Protein AF-A0A530GFP2-F1 (afdb_monomer)

Mean predicted aligned error: 9.52 Å

pLDDT: mean 80.68, std 13.37, range [52.22, 95.19]

Radius of gyration: 20.36 Å; Cα contacts (8 Å, |Δi|>4): 29;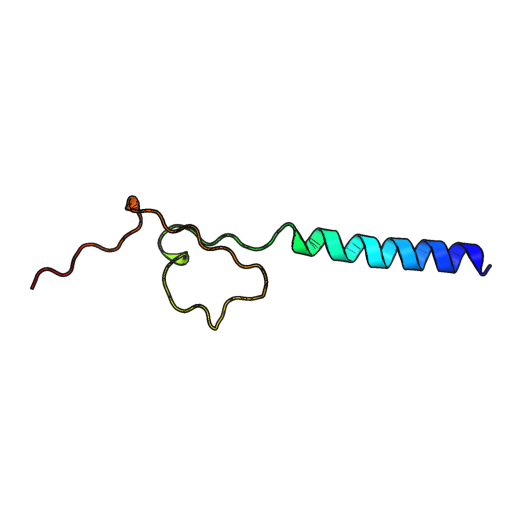 chains: 1; bounding box: 34×19×68 Å

Solvent-accessible surface area (backbone atoms only — not comparable to full-atom values): 3765 Å² total; per-residue (Å²): 117,72,70,59,56,55,53,54,52,51,53,55,57,60,58,57,59,62,65,67,74,70,43,54,74,31,47,53,72,68,39,58,81,82,66,88,84,59,59,92,66,57,42,67,50,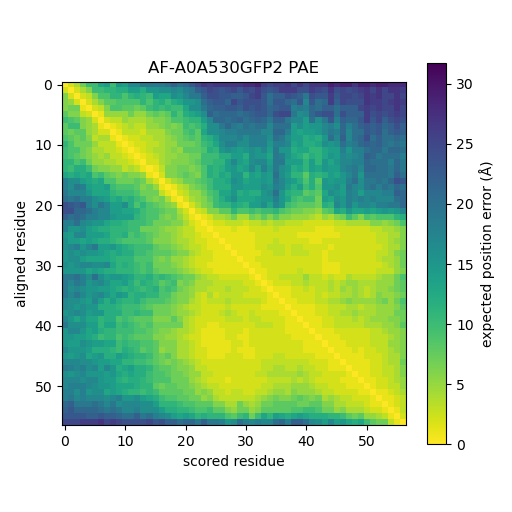86,50,84,89,52,56,77,80,82,88,84,127

Secondary structure (DSSP, 8-state):
-HHHHHHHHHHHHHHHHHHHHT--EEEGGGGSS-STTPPTT-EEE--GGGSPPP---

Foldseek 3Di:
DVVVVVVVVVVVVVVVVVVLVCAAEQEAPRLDDDCPPGDPNYHHDDDPVSDDDDPDD

Sequence (57 aa):
MIRIAGLAGIALILATGAFAQQAPLLSGEKAFGDWKADRPGVRRLLKPQDQPKPNVA

Structure (mmCIF, N/CA/C/O backbone):
data_AF-A0A530GFP2-F1
#
_entry.id   AF-A0A530GFP2-F1
#
loop_
_atom_site.group_PDB
_atom_site.id
_atom_site.type_symbol
_atom_site.label_atom_id
_atom_site.label_alt_id
_atom_site.label_comp_id
_atom_site.label_asym_id
_atom_site.label_entity_id
_atom_site.label_seq_id
_atom_site.pdbx_PDB_ins_code
_atom_site.Cartn_x
_atom_site.Cartn_y
_atom_site.Cartn_z
_atom_site.occupancy
_atom_site.B_iso_or_equiv
_atom_site.auth_seq_id
_atom_site.auth_comp_id
_atom_site.auth_asym_id
_atom_site.auth_atom_id
_atom_site.pdbx_PDB_model_num
ATOM 1 N N . MET A 1 1 ? 19.179 -3.912 -43.732 1.00 52.22 1 MET A N 1
ATOM 2 C CA . MET A 1 1 ? 18.215 -4.660 -42.888 1.00 52.22 1 MET A CA 1
ATOM 3 C C . MET A 1 1 ? 18.506 -4.549 -41.385 1.00 52.22 1 MET A C 1
ATOM 5 O O . MET A 1 1 ? 17.567 -4.387 -40.622 1.00 52.22 1 MET A O 1
ATOM 9 N N . ILE A 1 2 ? 19.774 -4.508 -40.952 1.00 57.09 2 ILE A N 1
ATOM 10 C CA . ILE A 1 2 ? 20.174 -4.370 -39.529 1.00 57.09 2 ILE A CA 1
ATOM 11 C C . ILE A 1 2 ? 19.652 -3.085 -38.844 1.00 57.09 2 ILE A C 1
ATOM 13 O O . ILE A 1 2 ? 19.350 -3.096 -37.655 1.00 57.09 2 ILE A O 1
ATOM 17 N N . ARG A 1 3 ? 19.476 -1.978 -39.582 1.00 57.47 3 ARG A N 1
ATOM 18 C CA . ARG A 1 3 ? 19.054 -0.687 -38.997 1.00 57.47 3 ARG A CA 1
ATOM 19 C C . ARG A 1 3 ? 17.593 -0.639 -38.530 1.00 57.47 3 ARG A C 1
ATOM 21 O O . ARG A 1 3 ? 17.294 0.083 -37.588 1.00 57.47 3 ARG A O 1
ATOM 28 N N . ILE A 1 4 ? 16.708 -1.428 -39.142 1.00 59.94 4 ILE A N 1
ATOM 29 C CA . ILE A 1 4 ? 15.288 -1.503 -38.750 1.00 59.94 4 ILE A CA 1
ATOM 30 C C . ILE A 1 4 ? 15.128 -2.382 -37.500 1.00 59.94 4 ILE A C 1
ATOM 32 O O . ILE A 1 4 ? 14.352 -2.052 -36.608 1.00 59.94 4 ILE A O 1
ATOM 36 N N . ALA A 1 5 ? 15.934 -3.445 -37.383 1.00 59.41 5 ALA A N 1
ATOM 37 C CA . ALA A 1 5 ? 15.950 -4.314 -36.206 1.00 59.41 5 ALA A CA 1
ATOM 38 C C . ALA A 1 5 ? 16.395 -3.575 -34.926 1.00 59.41 5 ALA A C 1
ATOM 40 O O . ALA A 1 5 ? 15.820 -3.792 -33.863 1.00 59.41 5 ALA A O 1
ATOM 41 N N . GLY A 1 6 ? 17.364 -2.655 -35.029 1.00 65.69 6 GLY A N 1
ATOM 42 C CA . GLY A 1 6 ? 17.800 -1.827 -33.895 1.00 65.69 6 GLY A CA 1
ATOM 43 C C . GLY A 1 6 ? 16.720 -0.862 -33.388 1.00 65.69 6 GLY A C 1
ATOM 44 O O . GLY A 1 6 ? 16.520 -0.739 -32.183 1.00 65.69 6 GLY A O 1
ATOM 45 N N . LEU A 1 7 ? 15.974 -0.228 -34.300 1.00 66.81 7 LEU A N 1
ATOM 46 C CA . LEU A 1 7 ? 14.856 0.662 -33.952 1.00 66.81 7 LEU A CA 1
ATOM 47 C C . LEU A 1 7 ? 13.693 -0.095 -33.295 1.00 66.81 7 LEU A C 1
ATOM 49 O O . LEU A 1 7 ? 13.130 0.388 -32.314 1.00 66.81 7 LEU A O 1
ATOM 53 N N . ALA A 1 8 ? 13.377 -1.299 -33.781 1.00 71.69 8 ALA A N 1
ATOM 54 C CA . ALA A 1 8 ? 12.365 -2.159 -33.167 1.00 71.69 8 ALA A CA 1
ATOM 55 C C . ALA A 1 8 ? 12.756 -2.594 -31.741 1.00 71.69 8 ALA A C 1
ATOM 57 O O . ALA A 1 8 ? 11.913 -2.596 -30.845 1.00 71.69 8 ALA A O 1
ATOM 58 N N . GLY A 1 9 ? 14.038 -2.900 -31.506 1.00 74.56 9 GLY A N 1
ATOM 59 C CA . GLY A 1 9 ? 14.547 -3.239 -30.173 1.00 74.56 9 GLY A CA 1
ATOM 60 C C . GLY A 1 9 ? 14.446 -2.081 -29.174 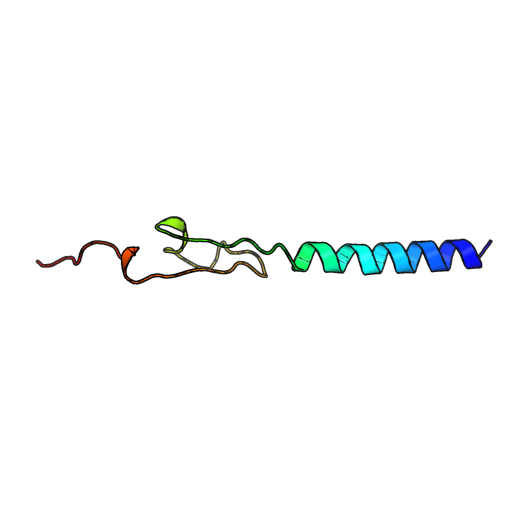1.00 74.56 9 GLY A C 1
ATOM 61 O O . GLY A 1 9 ? 14.008 -2.279 -28.043 1.00 74.56 9 GLY A O 1
ATOM 62 N N . ILE A 1 10 ? 14.779 -0.858 -29.599 1.00 75.31 10 ILE A N 1
ATOM 63 C CA . ILE A 1 10 ? 14.657 0.345 -28.756 1.00 75.31 10 ILE A CA 1
ATOM 64 C C . ILE A 1 10 ? 13.187 0.636 -28.424 1.00 75.31 10 ILE A C 1
ATOM 66 O O . ILE A 1 10 ? 12.866 0.907 -27.268 1.00 75.31 10 ILE A O 1
ATOM 70 N N . ALA A 1 11 ? 12.282 0.531 -29.403 1.00 73.38 11 ALA A N 1
ATOM 71 C CA . ALA A 1 11 ? 10.850 0.732 -29.182 1.00 73.38 11 ALA A CA 1
ATOM 72 C C . ALA A 1 11 ? 10.265 -0.266 -28.164 1.00 73.38 11 ALA A C 1
ATOM 74 O O . ALA A 1 11 ? 9.460 0.120 -27.318 1.00 73.38 11 ALA A O 1
ATOM 75 N N . LEU A 1 12 ? 10.708 -1.528 -28.198 1.00 73.31 12 LEU A N 1
ATOM 76 C CA . LEU A 1 12 ? 10.270 -2.555 -27.251 1.00 73.31 12 LEU A CA 1
ATOM 77 C C . LEU A 1 12 ? 10.752 -2.271 -25.820 1.00 73.31 12 LEU A C 1
ATOM 79 O O . LEU A 1 12 ? 9.985 -2.429 -24.872 1.00 73.31 12 LEU A O 1
ATOM 83 N N . ILE A 1 13 ? 11.997 -1.813 -25.656 1.00 74.06 13 ILE A N 1
ATOM 84 C CA . ILE A 1 13 ? 12.539 -1.451 -24.339 1.00 74.06 13 ILE A CA 1
ATOM 85 C C . ILE A 1 13 ? 11.798 -0.231 -23.779 1.00 74.06 13 ILE A C 1
ATOM 87 O O . ILE A 1 13 ? 11.345 -0.267 -22.636 1.00 74.06 13 ILE A O 1
ATOM 91 N N . LEU A 1 14 ? 11.588 0.817 -24.580 1.00 70.62 14 LEU A N 1
ATOM 92 C CA . LEU A 1 14 ? 10.856 2.014 -24.146 1.00 70.62 14 LEU A CA 1
ATOM 93 C C . LEU A 1 14 ? 9.393 1.719 -23.767 1.00 70.62 14 LEU A C 1
ATOM 95 O O . LEU A 1 14 ? 8.874 2.334 -22.837 1.00 70.62 14 LEU A O 1
ATOM 99 N N . ALA A 1 15 ? 8.741 0.746 -24.413 1.00 64.06 15 ALA A N 1
ATOM 100 C CA . ALA A 1 15 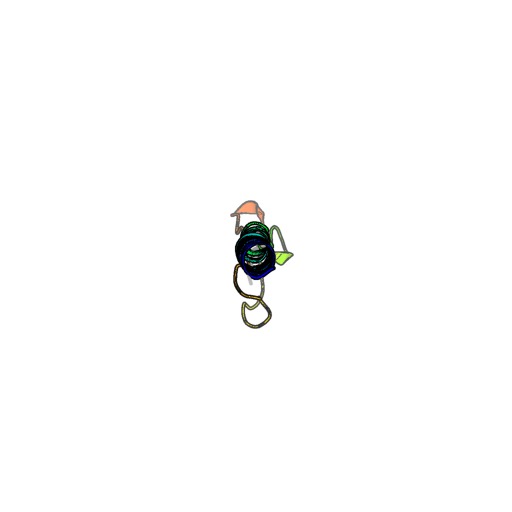? 7.382 0.333 -24.060 1.00 64.06 15 ALA A CA 1
ATOM 101 C C . ALA A 1 15 ? 7.274 -0.288 -22.652 1.00 64.06 15 ALA A C 1
ATOM 103 O O . ALA A 1 15 ? 6.217 -0.197 -22.030 1.00 64.06 15 ALA A O 1
ATOM 104 N N . THR A 1 16 ? 8.344 -0.887 -22.111 1.00 63.00 16 THR A N 1
ATOM 105 C CA . THR A 1 16 ? 8.291 -1.530 -20.781 1.00 63.00 16 THR A CA 1
ATOM 106 C C . THR A 1 16 ? 8.214 -0.534 -19.621 1.00 63.00 16 THR A C 1
ATOM 108 O O . THR A 1 16 ? 7.547 -0.817 -18.626 1.00 63.00 16 THR A O 1
ATOM 111 N N . GLY A 1 17 ? 8.814 0.655 -19.754 1.00 61.94 17 GLY A N 1
ATOM 112 C CA . GLY A 1 17 ? 8.791 1.688 -18.710 1.00 61.94 17 GLY A CA 1
ATOM 113 C C . GLY A 1 17 ? 7.394 2.258 -18.443 1.00 61.94 17 GLY A C 1
ATOM 114 O O . GLY A 1 17 ? 7.055 2.548 -17.295 1.00 61.94 17 GLY A O 1
ATOM 115 N N . ALA A 1 18 ? 6.550 2.343 -19.478 1.00 60.22 18 ALA A N 1
ATOM 116 C CA . ALA A 1 18 ? 5.200 2.891 -19.358 1.00 60.22 18 ALA A CA 1
ATOM 117 C C . ALA A 1 18 ? 4.331 2.097 -18.364 1.00 60.22 18 ALA A C 1
ATOM 119 O O . ALA A 1 18 ? 3.579 2.691 -17.601 1.00 60.22 18 ALA A O 1
ATOM 120 N N . PHE A 1 19 ? 4.490 0.771 -18.281 1.00 59.50 19 PHE A N 1
ATOM 121 C CA . PHE A 1 19 ? 3.713 -0.070 -17.359 1.00 59.50 19 PHE A CA 1
ATOM 122 C C . PHE A 1 19 ? 4.102 0.097 -15.881 1.00 59.50 19 PHE A C 1
ATOM 124 O O . PHE A 1 19 ? 3.303 -0.232 -15.005 1.00 59.50 19 PHE A O 1
ATOM 131 N N . ALA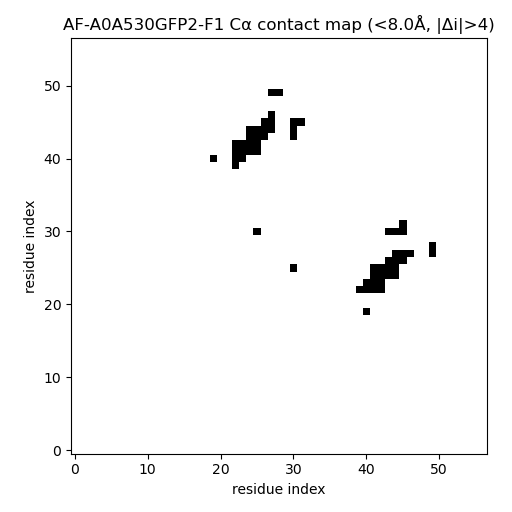 A 1 20 ? 5.289 0.635 -15.581 1.00 60.97 20 ALA A N 1
ATOM 132 C CA . ALA A 1 20 ? 5.705 0.925 -14.208 1.00 60.97 20 ALA A CA 1
ATOM 133 C C . ALA A 1 20 ? 5.038 2.195 -13.640 1.00 60.97 20 ALA A C 1
ATOM 135 O O . ALA A 1 20 ? 4.967 2.364 -12.423 1.00 60.97 20 ALA A O 1
ATOM 136 N N . GLN A 1 21 ? 4.518 3.082 -14.497 1.00 63.75 21 GLN A N 1
ATOM 137 C CA . GLN A 1 21 ? 3.909 4.349 -14.075 1.00 63.75 21 GLN A CA 1
ATOM 138 C C . GLN A 1 21 ? 2.461 4.209 -13.580 1.00 63.75 21 GLN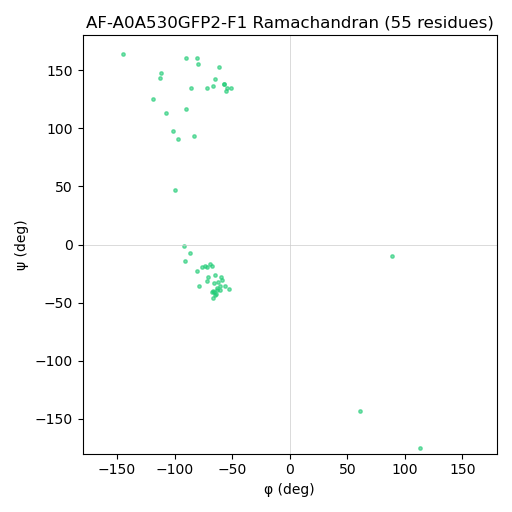 A C 1
ATOM 140 O O . GLN A 1 21 ? 2.013 5.040 -12.790 1.00 63.75 21 GLN A O 1
ATOM 145 N N . GLN A 1 22 ? 1.735 3.155 -13.969 1.00 70.31 22 GLN A N 1
ATOM 146 C CA . GLN A 1 22 ? 0.371 2.873 -13.490 1.00 70.31 22 GLN A CA 1
ATOM 147 C C . GLN A 1 22 ? 0.345 1.811 -12.391 1.00 70.31 22 GLN A C 1
ATOM 149 O O . GLN A 1 22 ? -0.456 0.875 -12.415 1.00 70.31 22 GLN A O 1
ATOM 154 N N . ALA A 1 23 ? 1.223 1.950 -11.403 1.00 79.00 23 ALA A N 1
ATOM 155 C CA . ALA A 1 23 ? 1.211 1.033 -10.282 1.00 79.00 23 ALA A CA 1
ATOM 156 C C . ALA A 1 23 ? -0.083 1.200 -9.445 1.00 79.00 23 ALA A C 1
ATOM 158 O O . ALA A 1 23 ? -0.497 2.343 -9.190 1.00 79.00 23 ALA A O 1
ATOM 159 N N . PRO A 1 24 ? -0.739 0.096 -9.025 1.00 88.94 24 PRO A N 1
ATOM 160 C CA . PRO A 1 24 ? -2.036 0.154 -8.354 1.00 88.94 24 PRO A CA 1
ATOM 161 C C . PRO A 1 24 ? -2.003 1.009 -7.087 1.00 88.94 24 PRO A C 1
ATOM 163 O O . PRO A 1 24 ? -1.071 0.910 -6.289 1.00 88.94 24 PRO A O 1
ATOM 166 N N . LEU A 1 25 ? -3.041 1.824 -6.887 1.00 92.38 25 LEU A N 1
ATOM 167 C CA . LEU A 1 25 ? -3.251 2.580 -5.655 1.00 92.38 25 LEU A CA 1
ATOM 168 C C . LEU A 1 25 ? -4.414 1.965 -4.874 1.00 92.38 25 LEU A C 1
ATOM 170 O O . LEU A 1 25 ? -5.561 2.033 -5.312 1.00 92.38 25 LEU A O 1
ATOM 174 N N . LEU A 1 26 ? -4.113 1.386 -3.717 1.00 94.25 26 LEU A N 1
ATOM 175 C CA . LEU A 1 26 ? -5.104 0.913 -2.756 1.00 94.25 26 LEU A CA 1
ATOM 176 C C . LEU A 1 26 ? -5.512 2.070 -1.837 1.00 94.25 26 LEU A C 1
ATOM 178 O O . LEU A 1 26 ? -4.661 2.813 -1.345 1.00 94.25 26 LEU A O 1
ATOM 182 N N . SER A 1 27 ? -6.811 2.229 -1.607 1.00 94.44 27 SER A N 1
ATOM 183 C CA . SER A 1 27 ? -7.398 3.292 -0.783 1.00 94.44 27 SER A CA 1
ATOM 184 C C . SER A 1 27 ? -8.625 2.775 -0.026 1.00 94.44 27 SER A 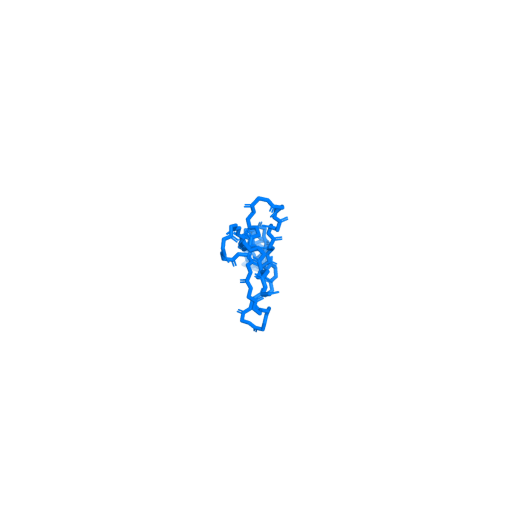C 1
ATOM 186 O O . SER A 1 27 ? -9.161 1.711 -0.359 1.00 94.44 27 SER A O 1
ATOM 188 N N . GLY A 1 28 ? -9.065 3.517 0.998 1.00 93.94 28 GLY A N 1
ATOM 189 C CA . GLY A 1 28 ? -10.172 3.096 1.856 1.00 93.94 28 GLY A CA 1
ATOM 190 C C . GLY A 1 28 ? -9.856 1.781 2.570 1.00 93.94 28 GLY A C 1
ATOM 191 O O . GLY A 1 28 ? -8.706 1.505 2.901 1.00 93.94 28 GLY A O 1
ATOM 192 N N . GLU A 1 29 ? -10.862 0.924 2.734 1.00 92.56 29 GLU A N 1
ATOM 193 C CA . GLU A 1 29 ? -10.723 -0.379 3.400 1.00 92.56 29 GLU A CA 1
ATOM 194 C C . GLU A 1 29 ? -9.648 -1.277 2.757 1.00 92.56 29 GLU A C 1
ATOM 196 O O . GLU A 1 29 ? -8.890 -1.947 3.453 1.00 92.56 29 GLU A O 1
ATOM 201 N N . LYS A 1 30 ? -9.497 -1.222 1.427 1.00 91.88 30 LYS A N 1
ATOM 202 C CA . LYS A 1 30 ? -8.504 -2.024 0.688 1.00 91.88 30 LYS A CA 1
ATOM 203 C C . LYS A 1 30 ? -7.059 -1.592 0.945 1.00 91.88 30 LYS A C 1
ATOM 205 O O . LYS A 1 30 ? -6.141 -2.330 0.599 1.00 91.88 30 LYS A O 1
ATOM 210 N N . ALA A 1 31 ? -6.840 -0.395 1.494 1.00 94.12 31 ALA A N 1
ATOM 211 C CA . ALA A 1 31 ? -5.505 0.052 1.880 1.00 94.12 31 ALA A CA 1
ATOM 212 C C . ALA A 1 31 ? -4.997 -0.650 3.147 1.00 94.12 31 ALA A C 1
ATOM 214 O O . ALA A 1 31 ? -3.786 -0.665 3.375 1.00 94.12 31 ALA A O 1
ATOM 215 N N . PHE A 1 32 ? -5.888 -1.255 3.936 1.00 92.88 32 PHE A N 1
ATOM 216 C CA . PHE A 1 32 ? -5.552 -2.030 5.128 1.00 92.88 32 PHE A CA 1
ATOM 217 C C . PHE A 1 32 ? -5.334 -3.515 4.777 1.00 92.88 32 PHE A C 1
ATOM 219 O O . PHE A 1 32 ? -5.731 -3.982 3.710 1.00 92.88 32 PHE A O 1
ATOM 226 N N . GLY A 1 33 ? -4.649 -4.258 5.649 1.00 88.94 33 GLY A N 1
ATOM 227 C CA . GLY A 1 33 ? -4.262 -5.659 5.425 1.00 88.94 33 GLY A CA 1
ATOM 228 C C . GLY A 1 33 ? -2.749 -5.860 5.284 1.00 88.94 33 GLY A C 1
ATOM 229 O O . GLY A 1 33 ? -1.971 -4.929 5.484 1.00 88.94 33 GLY A O 1
ATOM 230 N N . ASP A 1 34 ? -2.331 -7.089 4.973 1.00 89.69 34 ASP A N 1
ATOM 231 C CA . ASP A 1 34 ? -0.913 -7.460 4.833 1.00 89.69 34 ASP A CA 1
ATOM 232 C C . ASP A 1 34 ? -0.344 -7.030 3.465 1.00 89.69 34 ASP A C 1
ATOM 234 O O . ASP A 1 34 ? -1.077 -6.895 2.482 1.00 89.69 34 ASP A O 1
ATOM 238 N N . TRP A 1 35 ? 0.972 -6.836 3.401 1.00 88.94 35 TRP A N 1
ATOM 239 C CA . TRP A 1 35 ? 1.716 -6.424 2.207 1.00 88.94 35 TRP A CA 1
ATOM 240 C C . TRP A 1 35 ? 2.223 -7.606 1.374 1.00 88.94 35 TRP A C 1
ATOM 242 O O . TRP A 1 35 ? 2.623 -7.426 0.231 1.00 88.94 35 TRP A O 1
ATOM 252 N N . LYS A 1 36 ? 2.210 -8.834 1.905 1.00 92.50 36 LYS A N 1
ATOM 253 C CA . LYS A 1 36 ? 2.808 -10.008 1.236 1.00 92.50 36 LYS A CA 1
ATOM 254 C C . LYS A 1 36 ? 2.210 -10.343 -0.133 1.00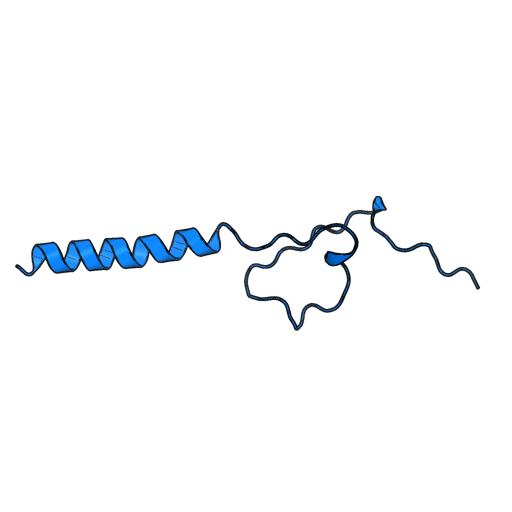 92.50 36 LYS A C 1
ATOM 256 O O . LYS A 1 36 ? 2.892 -10.935 -0.962 1.00 92.50 36 LYS A O 1
ATOM 261 N N . ALA A 1 37 ? 0.941 -10.008 -0.354 1.00 88.75 37 ALA A N 1
ATOM 262 C CA . ALA A 1 37 ? 0.267 -10.224 -1.633 1.00 88.75 37 ALA A CA 1
ATOM 263 C C . ALA A 1 37 ? 0.470 -9.062 -2.625 1.00 88.75 37 ALA A C 1
ATOM 265 O O . ALA A 1 37 ? 0.063 -9.167 -3.786 1.00 88.75 37 ALA A O 1
ATOM 266 N N . ASP A 1 38 ? 1.085 -7.961 -2.187 1.00 91.25 38 ASP A N 1
ATOM 267 C CA . ASP A 1 38 ? 1.307 -6.793 -3.026 1.00 91.25 38 ASP A CA 1
ATOM 268 C C . ASP A 1 38 ? 2.393 -7.089 -4.064 1.00 91.25 38 ASP A C 1
ATOM 270 O O . ASP A 1 38 ? 3.457 -7.641 -3.777 1.00 91.25 38 ASP A O 1
ATOM 274 N N . ARG A 1 39 ? 2.128 -6.694 -5.309 1.00 88.31 39 ARG A N 1
ATOM 275 C CA . ARG A 1 39 ? 3.130 -6.718 -6.379 1.00 88.31 39 ARG A CA 1
ATOM 276 C C . ARG A 1 39 ? 4.039 -5.485 -6.283 1.00 88.31 39 ARG A C 1
ATOM 278 O O . ARG A 1 39 ? 3.638 -4.475 -5.700 1.00 88.31 39 ARG A O 1
ATOM 285 N N . PRO A 1 40 ? 5.234 -5.512 -6.900 1.00 86.25 40 PRO A N 1
ATOM 286 C CA . PRO A 1 40 ? 6.095 -4.337 -6.966 1.00 86.25 40 PRO A CA 1
ATOM 287 C C . PRO A 1 40 ? 5.358 -3.093 -7.487 1.00 86.25 40 PRO A C 1
ATOM 289 O O . PRO A 1 40 ? 4.622 -3.160 -8.470 1.00 86.25 40 PRO A O 1
ATOM 292 N N . GLY A 1 41 ? 5.566 -1.961 -6.811 1.00 87.19 41 GLY A N 1
ATOM 293 C CA . GLY A 1 41 ? 4.980 -0.668 -7.169 1.00 87.19 41 GLY A CA 1
ATOM 294 C C . GLY A 1 41 ? 3.608 -0.372 -6.557 1.00 87.19 41 GLY A C 1
ATOM 295 O O . GLY A 1 41 ? 3.170 0.773 -6.638 1.00 87.19 41 GLY A O 1
ATOM 296 N N . VAL A 1 42 ? 2.930 -1.338 -5.924 1.00 92.06 42 VAL A N 1
ATOM 297 C CA . VAL A 1 42 ? 1.655 -1.069 -5.235 1.00 92.06 42 VAL A CA 1
ATOM 298 C C . VAL A 1 42 ? 1.837 0.053 -4.209 1.00 92.06 42 VAL A C 1
ATOM 300 O O . VAL A 1 42 ? 2.769 0.051 -3.407 1.00 92.06 42 VAL A O 1
ATOM 303 N N . ARG A 1 43 ? 0.928 1.026 -4.242 1.00 92.56 43 ARG A N 1
ATOM 304 C CA . ARG A 1 43 ? 0.878 2.147 -3.302 1.00 92.56 43 ARG A CA 1
ATOM 305 C C . ARG A 1 43 ? -0.366 2.026 -2.437 1.00 92.56 43 ARG A C 1
ATOM 307 O O . ARG A 1 43 ? -1.425 1.644 -2.927 1.00 92.56 43 ARG A O 1
ATOM 314 N N . ARG A 1 44 ? -0.254 2.405 -1.164 1.00 94.94 44 ARG A N 1
ATOM 315 C CA . ARG A 1 44 ? -1.366 2.427 -0.204 1.00 94.94 44 ARG A CA 1
ATOM 316 C C . ARG A 1 44 ? -1.580 3.852 0.289 1.00 94.94 44 ARG A C 1
ATOM 318 O O . ARG A 1 44 ? -0.646 4.486 0.771 1.00 94.94 44 ARG A O 1
ATOM 325 N N . LEU A 1 45 ? -2.802 4.356 0.149 1.00 95.19 45 LEU A N 1
ATOM 326 C CA . LEU A 1 45 ? -3.208 5.655 0.670 1.00 95.19 45 LEU A CA 1
ATOM 327 C C . LEU A 1 45 ? -4.004 5.450 1.955 1.00 95.19 45 LEU A C 1
ATOM 329 O O . LEU A 1 45 ? -5.202 5.184 1.911 1.00 95.19 45 LEU A O 1
ATOM 333 N N . LEU A 1 46 ? -3.316 5.585 3.085 1.00 94.38 46 LEU A N 1
ATOM 334 C CA . LEU A 1 46 ? -3.915 5.522 4.413 1.00 94.38 46 LEU A CA 1
ATOM 335 C C . LEU A 1 46 ? -4.342 6.928 4.833 1.00 94.38 46 LEU A C 1
ATOM 337 O O . LEU A 1 46 ? -3.499 7.815 4.979 1.00 94.38 46 LEU A O 1
ATOM 341 N N . LYS A 1 47 ? -5.646 7.138 5.023 1.00 94.81 47 LYS A N 1
ATOM 342 C CA . LYS A 1 47 ? -6.186 8.396 5.546 1.00 94.81 47 LYS A CA 1
ATOM 343 C C . LYS A 1 47 ? -6.770 8.176 6.940 1.00 94.81 47 LYS A C 1
ATOM 345 O O . LYS A 1 47 ? -7.354 7.121 7.180 1.00 94.81 47 LYS A O 1
ATOM 350 N N . PRO A 1 48 ? -6.705 9.176 7.838 1.00 93.50 48 PRO A N 1
ATOM 351 C CA . PRO A 1 48 ? -7.311 9.074 9.167 1.00 93.50 48 PRO A CA 1
ATOM 352 C C . PRO A 1 48 ? -8.793 8.674 9.138 1.00 93.50 48 PRO A C 1
ATOM 354 O O . PRO A 1 48 ? -9.233 7.877 9.954 1.00 93.50 48 PRO A O 1
ATOM 357 N N . GLN A 1 49 ? -9.539 9.184 8.159 1.00 92.00 49 GLN A N 1
ATOM 358 C CA . GLN A 1 49 ? -10.966 8.912 7.964 1.00 92.00 49 GLN A CA 1
ATOM 359 C C . GLN A 1 49 ? -11.298 7.465 7.565 1.00 92.00 49 GLN A C 1
ATOM 361 O O . GLN A 1 49 ? -12.445 7.056 7.706 1.00 92.00 49 GLN A O 1
ATOM 366 N N . ASP A 1 50 ? -10.319 6.707 7.065 1.00 93.06 50 ASP A N 1
ATOM 367 C CA . ASP A 1 50 ? -10.520 5.324 6.629 1.00 93.06 50 ASP A CA 1
ATOM 368 C C . ASP A 1 50 ? -10.232 4.323 7.766 1.00 93.06 50 ASP A C 1
ATOM 370 O O . ASP A 1 50 ? -10.346 3.116 7.565 1.00 93.06 50 ASP A O 1
ATOM 374 N N . GLN A 1 51 ? -9.833 4.796 8.956 1.00 90.81 51 GLN A N 1
ATOM 375 C CA . GLN A 1 51 ? -9.536 3.913 10.081 1.00 90.81 51 GLN A CA 1
ATOM 376 C C . GLN A 1 51 ? -10.781 3.154 10.562 1.00 90.81 51 GLN A C 1
ATOM 378 O O . GLN A 1 51 ? -11.872 3.730 10.644 1.00 90.81 51 GLN A O 1
ATOM 383 N N . PRO A 1 52 ? -10.623 1.876 10.953 1.00 88.06 52 PRO A N 1
ATOM 384 C CA . PRO A 1 52 ? -11.684 1.155 11.635 1.00 88.06 52 PRO A CA 1
ATOM 385 C C . PRO A 1 52 ? -12.022 1.845 12.961 1.00 88.06 52 PRO A C 1
ATOM 387 O O . PRO A 1 52 ? -11.179 2.495 13.584 1.00 88.06 52 PRO A O 1
ATOM 390 N N . LYS A 1 53 ? -13.271 1.689 13.409 1.00 89.38 53 LYS A N 1
ATOM 391 C CA . LYS A 1 53 ? -13.696 2.224 14.707 1.00 89.38 53 LYS A CA 1
ATOM 392 C C . LYS A 1 53 ? -12.801 1.658 15.821 1.00 89.38 53 LYS A C 1
ATOM 394 O O . LYS A 1 53 ? -12.513 0.459 15.791 1.00 89.38 53 LYS A O 1
ATOM 399 N N . PRO A 1 54 ? -12.389 2.481 16.803 1.00 88.12 54 PRO A N 1
ATOM 400 C CA . PRO A 1 54 ? -11.619 2.002 17.942 1.00 88.12 54 PRO A CA 1
ATOM 401 C C . PRO A 1 54 ? -12.339 0.857 18.652 1.00 88.12 54 PRO A C 1
ATOM 403 O O . PRO A 1 54 ? -13.539 0.946 18.920 1.00 88.12 54 PRO A O 1
ATOM 406 N N . ASN A 1 55 ? -11.600 -0.201 18.979 1.00 88.50 55 ASN A N 1
ATOM 407 C CA . ASN A 1 55 ? -12.099 -1.244 19.862 1.00 88.50 55 ASN A CA 1
ATOM 408 C C . ASN A 1 55 ? -11.896 -0.790 21.313 1.00 88.50 55 ASN A C 1
ATOM 410 O O . ASN A 1 55 ? -10.805 -0.935 21.862 1.00 88.50 55 ASN A O 1
ATOM 414 N N . VAL A 1 56 ? -12.926 -0.169 21.886 1.00 87.19 56 VAL A N 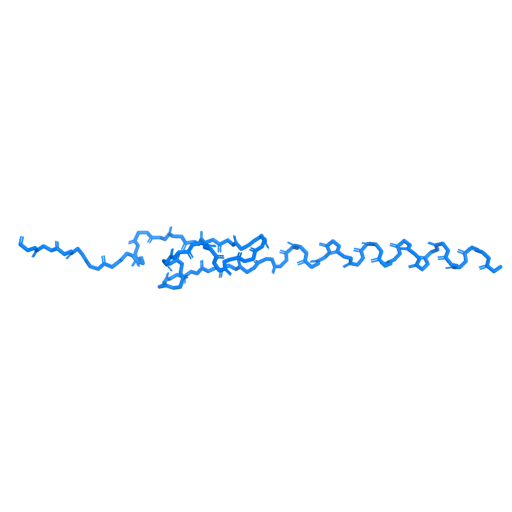1
ATOM 415 C CA . VAL A 1 56 ? -12.972 0.241 23.294 1.00 87.19 56 VAL A CA 1
ATOM 416 C C . VAL A 1 56 ? -13.726 -0.828 24.082 1.00 87.19 56 VAL A C 1
ATOM 418 O O . VAL A 1 56 ? -14.954 -0.817 24.138 1.00 87.19 56 VAL A O 1
ATOM 421 N N . ALA A 1 57 ? -12.975 -1.798 24.602 1.00 72.88 57 ALA A N 1
ATOM 422 C CA . ALA A 1 57 ? -13.462 -2.786 25.564 1.00 72.88 57 ALA A CA 1
ATOM 423 C C . ALA A 1 57 ? -13.295 -2.268 26.996 1.00 72.88 57 ALA A C 1
ATOM 425 O O . ALA A 1 57 ? -12.300 -1.543 27.239 1.00 72.88 57 ALA A O 1
#